Protein AF-A0A958GKW9-F1 (afdb_monomer_lite)

Radius of gyration: 22.38 Å; chains: 1; bounding box: 64×44×45 Å

Foldseek 3Di:
DDDDDPPPVVVVVVVVVVPPQPPDPVSVVVVVVVVVVVVVVVCVPDPDHVVLVVLLPDKDKDKDKDFPPDDPVVVVVVVVVCVVVQWDFDDWDWDDADPVRNGIIIITITMHRDPCNVVSPPPVVVDD

Secondary structure (DSSP, 8-state):
-------THHHHHHHHHTSS-TT-HHHHHHHHHHHHHHHHHHHHH-SS-HHHHHHTT-EEEEEEEEETT--HHHHHHHHHHHHHTT-EEEEEEEEPP-SS--S-EEEEEEEEE-TTGGGG--HHHH--

Sequence (128 aa):
MTRNTISLAAGLLLFCAACDATNNPAQRQDLEQQVNQWVNQLVQQSDVPLEELKKLHQLEYQVFRLPLDSAPERIEGALDELGKNRWDCFHVQAARPTKEEPQPSLTFFCKRPSETMLRYVPRSLVGG

pLDDT: mean 73.7, std 16.77, range [36.66, 94.38]

Structure (mmCIF, N/CA/C/O backbone):
data_AF-A0A958GKW9-F1
#
_entry.id   AF-A0A958GKW9-F1
#
loop_
_atom_site.group_PDB
_atom_site.id
_atom_site.type_symbol
_atom_site.label_atom_id
_atom_site.label_alt_id
_atom_site.label_comp_id
_atom_site.label_asym_id
_atom_site.label_entity_id
_atom_site.label_seq_id
_atom_site.pdbx_PDB_ins_code
_atom_site.Cartn_x
_atom_site.Cartn_y
_atom_site.Cartn_z
_atom_site.occupancy
_atom_site.B_iso_or_equiv
_atom_site.auth_seq_id
_atom_site.auth_comp_id
_atom_site.auth_asym_id
_atom_site.auth_atom_id
_atom_site.pdbx_PDB_model_num
ATOM 1 N N . MET A 1 1 ? -42.350 -7.024 19.610 1.00 37.44 1 MET A N 1
ATOM 2 C CA . MET A 1 1 ? -40.904 -7.058 19.302 1.00 37.44 1 MET A CA 1
ATOM 3 C C . MET A 1 1 ? -40.704 -6.523 17.893 1.00 37.44 1 MET A C 1
ATOM 5 O O . MET A 1 1 ? -40.854 -7.261 16.931 1.00 37.44 1 MET A O 1
ATOM 9 N N . THR A 1 2 ? -40.469 -5.222 17.764 1.00 36.66 2 THR A N 1
ATOM 10 C CA . THR A 1 2 ? -40.255 -4.532 16.486 1.00 36.66 2 THR A CA 1
ATOM 11 C C . THR A 1 2 ? -38.754 -4.335 16.281 1.00 36.66 2 THR A C 1
ATOM 13 O O . THR A 1 2 ? -38.086 -3.685 17.080 1.00 36.66 2 THR A O 1
ATOM 16 N N . ARG A 1 3 ? -38.208 -4.970 15.239 1.00 41.44 3 ARG A N 1
ATOM 17 C CA . ARG A 1 3 ? -36.815 -4.823 14.802 1.00 41.44 3 ARG A CA 1
ATOM 18 C C . ARG A 1 3 ? -36.661 -3.470 14.107 1.00 41.44 3 ARG A C 1
ATOM 20 O O . ARG A 1 3 ? -37.236 -3.275 13.042 1.00 41.44 3 ARG A O 1
ATOM 27 N N . ASN A 1 4 ? -35.874 -2.566 14.687 1.00 41.47 4 ASN A N 1
ATOM 28 C CA . ASN A 1 4 ? -35.439 -1.351 14.003 1.00 41.47 4 ASN A CA 1
ATOM 29 C C . ASN A 1 4 ? -34.329 -1.707 13.010 1.00 41.47 4 ASN A C 1
ATOM 31 O O . ASN A 1 4 ? -33.184 -1.947 13.384 1.00 41.47 4 ASN A O 1
ATOM 35 N N . THR A 1 5 ? -34.685 -1.752 11.732 1.00 47.31 5 THR A N 1
ATOM 36 C CA . THR A 1 5 ? -33.747 -1.723 10.612 1.00 47.31 5 THR A CA 1
ATOM 37 C C . THR A 1 5 ? -33.161 -0.318 10.508 1.00 47.31 5 THR A C 1
ATOM 39 O O . THR A 1 5 ? -33.817 0.597 10.011 1.00 47.31 5 THR A O 1
ATOM 42 N N . ILE A 1 6 ? -31.936 -0.128 10.997 1.00 48.38 6 ILE A N 1
ATOM 43 C CA . ILE A 1 6 ? -31.164 1.087 10.728 1.00 48.38 6 ILE A CA 1
ATOM 44 C C . ILE A 1 6 ? -30.688 0.996 9.275 1.00 48.38 6 ILE A C 1
ATOM 46 O O . ILE A 1 6 ? -29.819 0.196 8.931 1.00 48.38 6 ILE A O 1
ATOM 50 N N . SER A 1 7 ? -31.326 1.781 8.409 1.00 39.16 7 SER A N 1
ATOM 51 C CA . SER A 1 7 ? -30.963 1.950 7.003 1.00 39.16 7 SER A CA 1
ATOM 52 C C . SER A 1 7 ? -29.517 2.438 6.865 1.00 39.16 7 SER A C 1
ATOM 54 O O . SER A 1 7 ? -29.226 3.615 7.068 1.00 39.16 7 SER A O 1
ATOM 56 N N . LEU A 1 8 ? -28.631 1.546 6.413 1.00 44.41 8 LEU A N 1
ATOM 57 C CA . LEU A 1 8 ? -27.259 1.823 5.949 1.00 44.41 8 LEU A CA 1
ATOM 58 C C . LEU A 1 8 ? -27.173 2.932 4.876 1.00 44.41 8 LEU A C 1
ATOM 60 O O . LEU A 1 8 ? -26.103 3.485 4.640 1.00 44.41 8 LEU A O 1
ATOM 64 N N . ALA A 1 9 ? -28.298 3.306 4.260 1.00 41.84 9 ALA A N 1
ATOM 65 C CA . ALA A 1 9 ? -28.388 4.388 3.281 1.00 41.84 9 ALA A CA 1
ATOM 66 C C . ALA A 1 9 ? -28.116 5.792 3.863 1.00 41.84 9 ALA A C 1
ATOM 68 O O . ALA A 1 9 ? -27.700 6.683 3.125 1.00 41.84 9 ALA A O 1
ATOM 69 N N . ALA A 1 10 ? -28.304 6.005 5.172 1.00 44.97 10 ALA A N 1
ATOM 70 C CA . ALA A 1 10 ? -28.089 7.319 5.786 1.00 44.97 10 ALA A CA 1
ATOM 71 C C . ALA A 1 10 ? -26.598 7.692 5.924 1.00 44.97 10 ALA A C 1
ATOM 73 O O . ALA A 1 10 ? -26.261 8.873 5.926 1.00 44.97 10 ALA A O 1
ATOM 74 N N . GLY A 1 11 ? -25.697 6.703 5.986 1.00 42.69 11 GLY A N 1
ATOM 75 C CA . GLY A 1 11 ? -24.257 6.944 6.137 1.00 42.69 11 GLY A CA 1
ATOM 76 C C . GLY A 1 11 ? -23.571 7.454 4.866 1.00 42.69 11 GLY A C 1
ATOM 77 O O . GLY A 1 11 ? -22.592 8.189 4.955 1.00 42.69 11 GLY A O 1
ATOM 78 N N . LEU A 1 12 ? -24.093 7.115 3.680 1.00 43.50 12 LEU A N 1
ATOM 79 C CA . LEU A 1 12 ? -23.470 7.499 2.407 1.00 43.50 12 LEU A CA 1
ATOM 80 C C . LEU A 1 12 ? -23.847 8.914 1.941 1.00 43.50 12 LEU A C 1
ATOM 82 O O . LEU A 1 12 ? -23.051 9.565 1.272 1.00 43.50 12 LEU A O 1
ATOM 86 N N . LEU A 1 13 ? -25.031 9.416 2.308 1.00 42.94 13 LEU A N 1
ATOM 87 C CA . LEU A 1 13 ? -25.495 10.744 1.878 1.00 42.94 13 LEU A CA 1
ATOM 88 C C . LEU A 1 13 ? -24.817 11.904 2.632 1.00 42.94 13 LEU A C 1
ATOM 90 O O . LEU A 1 13 ? -24.806 13.027 2.135 1.00 42.94 13 LEU A O 1
ATOM 94 N N . LEU A 1 14 ? -24.200 11.643 3.790 1.00 49.47 14 LEU A N 1
ATOM 95 C CA . LEU A 1 14 ? -23.479 12.653 4.578 1.00 49.47 14 LEU A CA 1
ATOM 96 C C . LEU A 1 14 ? -22.046 12.917 4.086 1.00 49.47 14 LEU A C 1
ATOM 98 O O . LEU A 1 14 ? -21.497 13.979 4.367 1.00 49.47 14 LEU A O 1
ATOM 102 N N . PHE A 1 15 ? -21.451 12.006 3.309 1.00 46.44 15 PHE A N 1
ATOM 103 C CA . PHE A 1 15 ? -20.095 12.195 2.779 1.00 46.44 15 PHE A CA 1
ATOM 104 C C . PHE A 1 15 ? -20.026 13.205 1.622 1.00 46.44 15 PHE A C 1
ATOM 106 O O . PHE A 1 15 ? -18.992 13.840 1.439 1.00 46.44 15 PHE A O 1
ATOM 113 N N . CYS A 1 16 ? -21.114 13.418 0.871 1.00 43.59 16 CYS A N 1
ATOM 114 C CA . CYS A 1 16 ? -21.120 14.369 -0.249 1.00 43.59 16 CYS A CA 1
ATOM 115 C C . CYS A 1 16 ? -21.319 15.835 0.174 1.00 43.59 16 CYS A C 1
ATOM 117 O O . CYS A 1 16 ? -20.850 16.727 -0.524 1.00 43.59 16 CYS A O 1
ATOM 119 N N . ALA A 1 17 ? -21.970 16.109 1.309 1.00 46.16 17 ALA A N 1
ATOM 120 C CA . ALA A 1 17 ? -22.237 17.484 1.754 1.00 46.16 17 ALA A CA 1
ATOM 121 C C . ALA A 1 17 ? -21.046 18.145 2.480 1.00 46.16 17 ALA A C 1
ATOM 123 O O . ALA A 1 17 ? -21.015 19.364 2.637 1.00 46.16 17 ALA A O 1
ATOM 124 N N . ALA A 1 18 ? -20.054 17.359 2.912 1.00 52.03 18 ALA A N 1
ATOM 125 C CA . ALA A 1 18 ? -18.899 17.853 3.661 1.00 52.03 18 ALA A CA 1
ATOM 126 C C . ALA A 1 18 ? -17.776 18.429 2.776 1.00 52.03 18 ALA A C 1
ATOM 128 O O . ALA A 1 18 ? -16.875 19.086 3.295 1.00 52.03 18 ALA A O 1
ATOM 129 N N . CYS A 1 19 ? -17.810 18.212 1.456 1.00 52.56 19 CYS A N 1
ATOM 130 C CA . CYS A 1 19 ? -16.741 18.677 0.566 1.00 52.56 19 CYS A CA 1
ATOM 131 C C . CYS A 1 19 ? -16.863 20.159 0.163 1.00 52.56 19 CYS A C 1
ATOM 133 O O . CYS A 1 19 ? -15.835 20.780 -0.090 1.00 52.56 19 CYS A O 1
ATOM 135 N N . ASP A 1 20 ? -18.065 20.748 0.171 1.00 48.28 20 ASP A N 1
ATOM 136 C CA . ASP A 1 20 ? -18.276 22.156 -0.229 1.00 48.28 20 ASP A CA 1
ATOM 137 C C . ASP A 1 20 ? -18.307 23.154 0.950 1.00 48.28 20 ASP A C 1
ATOM 139 O O . ASP A 1 20 ? -18.253 24.369 0.753 1.00 48.28 20 ASP A O 1
ATOM 143 N N . ALA A 1 21 ? -18.358 22.678 2.198 1.00 51.78 21 ALA A N 1
ATOM 144 C CA . ALA A 1 21 ? -18.637 23.515 3.373 1.00 51.78 21 ALA A CA 1
ATOM 145 C C . ALA A 1 21 ? -17.397 24.101 4.088 1.00 51.78 21 ALA A C 1
ATOM 147 O O . ALA A 1 21 ? -17.517 24.684 5.166 1.00 51.78 21 ALA A O 1
ATOM 148 N N . THR A 1 22 ? -16.181 23.981 3.544 1.00 53.12 22 THR A N 1
ATOM 149 C CA . THR A 1 22 ? -14.966 24.277 4.331 1.00 53.12 22 THR A CA 1
ATOM 150 C C . THR A 1 22 ? -14.443 25.715 4.259 1.00 53.12 22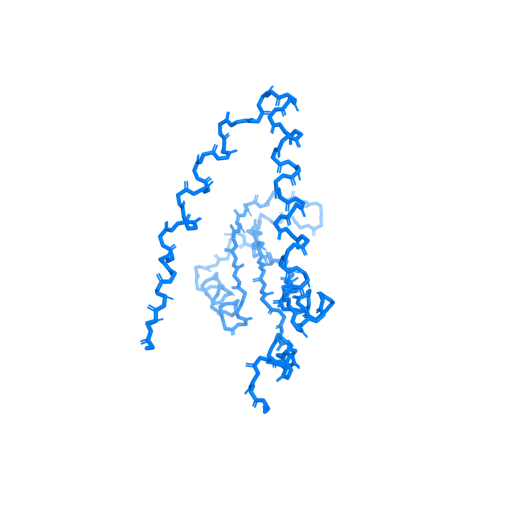 THR A C 1
ATOM 152 O O . THR A 1 22 ? -13.382 25.971 4.825 1.00 53.12 22 THR A O 1
ATOM 155 N N . ASN A 1 23 ? -15.133 26.679 3.641 1.00 59.97 23 ASN A N 1
ATOM 156 C CA . ASN A 1 23 ? -14.623 28.063 3.540 1.00 59.97 23 ASN A CA 1
ATOM 157 C C . ASN A 1 23 ? -15.058 29.010 4.674 1.00 59.97 23 ASN A C 1
ATOM 159 O O . ASN A 1 23 ? -14.486 30.092 4.799 1.00 59.97 23 ASN A O 1
ATOM 163 N N . ASN A 1 24 ? -16.016 28.625 5.525 1.00 70.12 24 ASN A N 1
ATOM 164 C CA . ASN A 1 24 ? -16.516 29.482 6.603 1.00 70.12 24 ASN A CA 1
ATOM 165 C C . ASN A 1 24 ? -16.063 28.972 7.993 1.00 70.12 24 ASN A C 1
ATOM 167 O O . ASN A 1 24 ? -16.396 27.842 8.360 1.00 70.12 24 ASN A O 1
ATOM 171 N N . PRO A 1 25 ? -15.329 29.772 8.795 1.00 70.88 25 PRO A N 1
ATOM 172 C CA . PRO A 1 25 ? -14.822 29.347 10.105 1.00 70.88 25 PRO A CA 1
ATOM 173 C C . PRO A 1 25 ? -15.923 28.983 11.114 1.00 70.88 25 PRO A C 1
ATOM 175 O O . PRO A 1 25 ? -15.703 28.105 11.944 1.00 70.88 25 PRO A O 1
ATOM 178 N N . ALA A 1 26 ? -17.114 29.585 11.021 1.00 73.00 26 ALA A N 1
ATOM 179 C CA . ALA A 1 26 ? -18.234 29.259 11.910 1.00 73.00 26 ALA A CA 1
ATOM 180 C C . ALA A 1 26 ? -18.813 27.859 11.633 1.00 73.00 26 ALA A C 1
ATOM 182 O O . ALA A 1 26 ? -19.155 27.132 12.561 1.00 73.00 26 ALA A O 1
ATOM 183 N N . GLN A 1 27 ? -18.862 27.449 10.360 1.00 75.69 27 GLN A N 1
ATOM 184 C CA . GLN A 1 27 ? -19.310 26.106 9.977 1.00 75.69 27 GLN A CA 1
ATOM 185 C C . GLN A 1 27 ? -18.303 25.033 10.388 1.00 75.69 27 GLN A C 1
ATOM 187 O O . GLN A 1 27 ? -18.712 23.947 10.780 1.00 75.69 27 GLN A O 1
ATOM 192 N N . ARG A 1 28 ? -16.997 25.339 10.367 1.00 69.19 28 ARG A N 1
ATOM 193 C CA . ARG A 1 28 ? -15.965 24.419 10.873 1.00 69.19 28 ARG A CA 1
ATOM 194 C C . ARG A 1 28 ? -16.138 24.136 12.365 1.00 69.19 28 ARG A C 1
ATOM 196 O O . ARG A 1 28 ? -16.088 22.978 12.754 1.00 69.19 28 ARG A O 1
ATOM 203 N N . GLN A 1 29 ? -16.393 25.165 13.174 1.00 80.50 29 GLN A N 1
ATOM 204 C CA . GLN A 1 29 ? -16.591 25.002 14.619 1.00 80.50 29 GLN A CA 1
ATOM 205 C C . GLN A 1 29 ? -17.840 24.180 14.954 1.00 80.50 29 GLN A C 1
ATOM 207 O O . GLN A 1 29 ? -17.795 23.339 15.848 1.00 80.50 29 GLN A O 1
ATOM 212 N N . ASP A 1 30 ? -18.93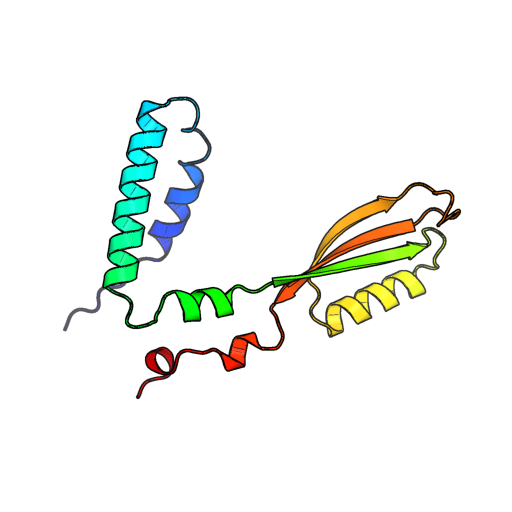9 24.390 14.228 1.00 82.81 30 ASP A N 1
ATOM 213 C CA . ASP A 1 30 ? -20.162 23.599 14.401 1.00 82.81 30 ASP A CA 1
ATOM 214 C C . ASP A 1 30 ? -19.944 22.130 13.995 1.00 82.81 30 ASP A C 1
ATOM 216 O O . ASP A 1 30 ? -20.300 21.212 14.734 1.00 82.81 30 ASP A O 1
ATOM 220 N N . LEU A 1 31 ? -19.247 21.887 12.878 1.00 78.06 31 LEU A N 1
ATOM 221 C CA . LEU A 1 31 ? -18.893 20.531 12.450 1.00 78.06 31 LEU A CA 1
ATOM 222 C C . LEU A 1 31 ? -17.974 19.831 13.459 1.00 78.06 31 LEU A C 1
ATOM 224 O O . LEU A 1 31 ? -18.187 18.666 13.782 1.00 78.06 31 LEU A O 1
ATOM 228 N N . GLU A 1 32 ? -16.975 20.538 13.990 1.00 79.12 32 GLU A N 1
ATOM 229 C CA . GLU A 1 32 ? -16.094 20.023 15.041 1.00 79.12 32 GLU A CA 1
ATOM 230 C C . GLU A 1 32 ? -16.889 19.646 16.295 1.00 79.12 32 GLU A C 1
ATOM 232 O O . GLU A 1 32 ? -16.668 18.580 16.871 1.00 79.12 32 GLU A O 1
ATOM 237 N N . GLN A 1 33 ? -17.848 20.479 16.709 1.00 83.75 33 GLN A N 1
ATOM 238 C CA . GLN A 1 33 ? -18.712 20.177 17.850 1.00 83.75 33 GLN A CA 1
ATOM 239 C C . GLN A 1 33 ? -19.585 18.946 17.595 1.00 83.75 33 GLN A C 1
ATOM 241 O O . GLN A 1 33 ? -19.653 18.068 18.457 1.00 83.75 33 GLN A O 1
ATOM 246 N N . GLN A 1 34 ? -20.198 18.841 16.416 1.00 81.25 34 GLN A N 1
ATOM 247 C CA . GLN A 1 34 ? -21.034 17.697 16.049 1.00 81.25 34 GLN A CA 1
ATOM 248 C C . GLN A 1 34 ? -20.227 16.396 15.982 1.00 81.25 34 GLN A C 1
ATOM 250 O O . GLN A 1 34 ? -20.646 15.383 16.547 1.00 81.25 34 GLN A O 1
ATOM 255 N N . VAL A 1 35 ? -19.039 16.427 15.370 1.00 81.00 35 VAL A N 1
ATOM 256 C CA . VAL A 1 35 ? -18.131 15.273 15.310 1.00 81.00 35 VAL A CA 1
ATOM 257 C C . VAL A 1 35 ? -17.691 14.864 16.714 1.00 81.00 35 VAL A C 1
ATOM 259 O O . VAL A 1 35 ? -17.766 13.686 17.055 1.00 81.00 35 VAL A O 1
ATOM 262 N N . ASN A 1 36 ? -17.304 15.817 17.565 1.00 80.38 36 ASN A N 1
ATOM 263 C CA . ASN A 1 36 ? -16.886 15.519 18.935 1.00 80.38 36 ASN A CA 1
ATOM 264 C C . ASN A 1 36 ? -18.024 14.917 19.772 1.00 80.38 36 ASN A C 1
ATOM 266 O O . ASN A 1 36 ? -17.795 13.982 20.539 1.00 80.38 36 ASN A O 1
ATOM 270 N N . GLN A 1 37 ? -19.257 15.407 19.617 1.00 83.62 37 GLN A N 1
ATOM 271 C CA . GLN A 1 37 ? -20.426 14.829 20.285 1.00 83.62 37 GLN A CA 1
ATOM 272 C C . GLN A 1 37 ? -20.680 13.387 19.837 1.00 83.62 37 GLN A C 1
ATOM 274 O O . GLN A 1 37 ? -20.872 12.514 20.684 1.00 83.62 37 GLN A O 1
ATOM 279 N N . TRP A 1 38 ? -20.618 13.120 18.531 1.00 77.50 38 TRP A N 1
ATOM 280 C CA . TRP A 1 38 ? -20.784 11.776 17.977 1.00 77.50 38 TRP A CA 1
ATOM 281 C C . TRP A 1 38 ? -19.695 10.811 18.435 1.00 77.50 38 TRP A C 1
ATOM 283 O O . TRP A 1 38 ? -19.999 9.698 18.860 1.00 77.50 38 TRP A O 1
ATOM 293 N N . VAL A 1 39 ? -18.431 11.239 18.400 1.00 77.69 39 VAL A N 1
ATOM 294 C CA . VAL A 1 39 ? -17.299 10.429 18.865 1.00 77.69 39 VAL A CA 1
ATOM 295 C C . VAL A 1 39 ? -17.464 10.088 20.345 1.00 77.69 39 VAL A C 1
ATOM 297 O O . VAL A 1 39 ? -17.318 8.928 20.719 1.00 77.69 39 VAL A O 1
ATOM 300 N N . ASN A 1 40 ? -17.839 11.059 21.181 1.00 76.94 40 ASN A N 1
ATOM 301 C CA . ASN A 1 40 ? -18.050 10.825 22.610 1.00 76.94 40 ASN A CA 1
ATOM 302 C C . ASN A 1 40 ? -19.213 9.862 22.884 1.00 76.94 40 ASN A C 1
ATOM 304 O O . ASN A 1 40 ? -19.098 9.007 23.761 1.00 76.94 40 ASN A O 1
ATOM 308 N N . GLN A 1 41 ? -20.305 9.954 22.123 1.00 78.75 41 GLN A N 1
ATOM 309 C CA . GLN A 1 41 ? -21.415 9.002 22.222 1.00 78.75 41 GLN A CA 1
ATOM 310 C C . GLN A 1 41 ? -20.986 7.588 21.816 1.00 78.75 41 GLN A C 1
ATOM 312 O O . GLN A 1 41 ? -21.292 6.635 22.529 1.00 78.75 41 GLN A O 1
ATOM 317 N N . LEU A 1 42 ? -20.221 7.449 20.729 1.00 68.88 42 LEU A N 1
ATOM 318 C CA . LEU A 1 42 ? -19.711 6.153 20.276 1.00 68.88 42 LEU A CA 1
ATOM 319 C C . LEU A 1 42 ? -18.756 5.518 21.294 1.00 68.88 42 LEU A C 1
ATOM 321 O O . LEU A 1 42 ? -18.831 4.319 21.547 1.00 68.88 42 LEU A O 1
ATOM 325 N N . VAL A 1 43 ? -17.869 6.320 21.890 1.00 71.62 43 VAL A N 1
ATOM 326 C CA . VAL A 1 43 ? -16.916 5.854 22.907 1.00 71.62 43 VAL A CA 1
ATOM 327 C C . VAL A 1 43 ? -17.644 5.399 24.172 1.00 71.62 43 VAL A C 1
ATOM 329 O O . VAL A 1 43 ? -17.263 4.386 24.746 1.00 71.62 43 VAL A O 1
ATOM 332 N N . GLN A 1 44 ? -18.703 6.098 24.594 1.00 72.94 44 GLN A N 1
ATOM 333 C CA . GLN A 1 44 ? -19.477 5.713 25.781 1.00 72.94 44 GLN A CA 1
ATOM 334 C C . GLN A 1 44 ? -20.363 4.478 25.571 1.00 72.94 44 GLN A C 1
ATOM 336 O O . GLN A 1 44 ? -20.687 3.799 26.540 1.00 72.94 44 GLN A O 1
ATOM 341 N N . GLN A 1 45 ? -20.768 4.190 24.333 1.00 69.69 45 GLN A N 1
ATOM 342 C CA . GLN A 1 45 ? -21.623 3.044 24.000 1.00 69.69 45 GLN A CA 1
ATOM 343 C C . GLN A 1 45 ? -20.839 1.778 23.623 1.00 69.69 45 GLN A C 1
ATOM 345 O O . GLN A 1 45 ? -21.438 0.718 23.453 1.00 69.69 45 GLN A O 1
ATOM 350 N N . SER A 1 46 ? -19.519 1.876 23.457 1.00 63.59 46 SER A N 1
ATOM 351 C CA . SER A 1 46 ? -18.672 0.756 23.053 1.00 63.59 46 SER A CA 1
ATOM 352 C C . SER A 1 46 ? -18.094 0.036 24.271 1.00 63.59 46 SER A C 1
ATOM 354 O O . SER A 1 46 ? -17.258 0.587 24.981 1.00 63.59 46 SER A O 1
ATOM 356 N N . ASP A 1 47 ? -18.439 -1.243 24.437 1.00 68.31 47 ASP A N 1
ATOM 357 C CA . ASP A 1 47 ? -17.782 -2.154 25.393 1.00 68.31 47 ASP A CA 1
ATOM 358 C C . ASP A 1 47 ? -16.343 -2.522 24.978 1.00 68.31 47 ASP A C 1
ATOM 360 O O . ASP A 1 47 ? -15.622 -3.218 25.697 1.00 68.31 47 ASP A O 1
ATOM 364 N N . VAL A 1 48 ? -15.907 -2.086 23.791 1.00 63.84 48 VAL A N 1
ATOM 365 C CA . VAL A 1 48 ? -14.551 -2.304 23.284 1.00 63.84 48 VAL A CA 1
ATOM 366 C C . VAL A 1 48 ? -13.683 -1.084 23.609 1.00 63.84 48 VAL A C 1
ATOM 368 O O . VAL A 1 48 ? -13.996 0.016 23.137 1.00 63.84 48 VAL A O 1
ATOM 371 N N . PRO A 1 49 ? -12.568 -1.246 24.346 1.00 68.88 49 PRO A N 1
ATOM 372 C CA . PRO A 1 49 ? -11.647 -0.150 24.609 1.00 68.88 49 PRO A CA 1
ATOM 373 C C . PRO A 1 49 ? -11.031 0.375 23.305 1.00 68.88 49 PRO A C 1
ATOM 375 O O . PRO A 1 49 ? -10.595 -0.391 22.444 1.00 68.88 49 PRO A O 1
ATOM 378 N N . LEU A 1 50 ? -10.946 1.702 23.175 1.00 70.25 50 LEU A N 1
ATOM 379 C CA . LEU A 1 50 ? -10.461 2.387 21.968 1.00 70.25 50 LEU A CA 1
ATOM 380 C C . LEU A 1 50 ? -9.067 1.907 21.519 1.00 70.25 50 LEU A C 1
ATOM 382 O O . LEU A 1 50 ? -8.787 1.827 20.325 1.00 70.25 50 LEU A O 1
ATOM 386 N N . GLU A 1 51 ? -8.203 1.542 22.466 1.00 69.38 51 GLU A N 1
ATOM 387 C CA . GLU A 1 51 ? -6.866 1.007 22.182 1.00 69.38 51 GLU A CA 1
ATOM 388 C C . GLU A 1 51 ? -6.889 -0.365 21.491 1.00 69.38 51 GLU A C 1
ATOM 390 O O . GLU A 1 51 ? -5.956 -0.697 20.763 1.00 69.38 51 GLU A O 1
ATOM 395 N N . GLU A 1 52 ? -7.943 -1.166 21.665 1.00 64.81 52 GLU A N 1
ATOM 396 C CA . GLU A 1 52 ? -8.125 -2.408 20.904 1.00 64.81 52 GLU A CA 1
ATOM 397 C C . GLU A 1 52 ? -8.648 -2.132 19.493 1.00 64.81 52 GLU A C 1
ATOM 399 O O . GLU A 1 52 ? -8.157 -2.727 18.535 1.00 64.81 52 GLU A O 1
ATOM 404 N N . LEU A 1 53 ? -9.541 -1.151 19.331 1.00 65.94 53 LEU A N 1
ATOM 405 C CA . LEU A 1 53 ? -10.007 -0.713 18.009 1.00 65.94 53 LEU A CA 1
ATOM 406 C C . LEU A 1 53 ? -8.874 -0.127 17.155 1.00 65.94 53 LEU A C 1
ATOM 408 O O . LEU A 1 53 ? -8.826 -0.361 15.946 1.00 65.94 53 LEU A O 1
ATOM 412 N N . LYS A 1 54 ? -7.916 0.578 17.771 1.00 65.62 54 LYS A N 1
ATOM 413 C CA . LYS A 1 54 ? -6.720 1.091 17.078 1.00 65.62 54 LYS A CA 1
ATOM 414 C C . LYS A 1 54 ? -5.853 -0.021 16.482 1.00 65.62 54 LYS A C 1
ATOM 416 O O . LYS A 1 54 ? -5.202 0.205 15.464 1.00 65.62 54 LYS A O 1
ATOM 421 N N . LYS A 1 55 ? -5.852 -1.223 17.069 1.00 64.69 55 LYS A N 1
ATOM 422 C CA . LYS A 1 55 ? -5.080 -2.369 16.553 1.00 64.69 55 LYS A CA 1
ATOM 423 C C . LYS A 1 55 ? -5.686 -2.946 15.273 1.00 64.69 55 LYS A C 1
ATOM 425 O O . LYS A 1 55 ? -4.948 -3.462 14.442 1.00 64.69 55 LYS A O 1
ATOM 430 N N . LEU A 1 56 ? -6.999 -2.804 15.075 1.00 64.31 56 LEU A N 1
ATOM 431 C CA . LEU A 1 56 ? -7.693 -3.275 13.869 1.00 64.31 56 LEU A CA 1
ATOM 432 C C . LEU A 1 56 ? -7.366 -2.447 12.614 1.00 64.31 56 LEU A C 1
ATOM 434 O O . LEU A 1 56 ? -7.600 -2.918 11.508 1.00 64.31 56 LEU A O 1
ATOM 438 N N . HIS A 1 57 ? -6.807 -1.241 12.770 1.00 66.44 57 HIS A N 1
ATOM 439 C CA . HIS A 1 57 ? -6.506 -0.316 11.668 1.00 66.44 57 HIS A CA 1
ATOM 440 C C . HIS A 1 57 ? -5.002 -0.089 11.435 1.00 66.44 57 HIS A C 1
ATOM 442 O O . HIS A 1 57 ? -4.606 0.913 10.838 1.00 66.44 57 HIS A O 1
ATOM 448 N N . GLN A 1 58 ? -4.141 -1.006 11.884 1.00 74.69 58 GLN A N 1
ATOM 449 C CA . GLN A 1 58 ? -2.708 -0.914 11.602 1.00 74.69 58 GLN A CA 1
ATOM 450 C C . GLN A 1 58 ? -2.407 -1.379 10.172 1.00 74.69 58 GLN A C 1
ATOM 452 O O . GLN A 1 58 ? -2.525 -2.561 9.841 1.00 74.69 58 GLN A O 1
ATOM 457 N N . LEU A 1 59 ? -2.019 -0.419 9.330 1.00 84.25 59 LEU A N 1
ATOM 458 C CA . LEU A 1 59 ? -1.556 -0.652 7.967 1.00 84.25 59 LEU A CA 1
ATOM 459 C C . LEU A 1 59 ? -0.028 -0.654 7.926 1.00 84.25 59 LEU A C 1
ATOM 461 O O . LEU A 1 59 ? 0.622 0.251 8.449 1.00 84.25 59 LEU A O 1
ATOM 465 N N . GLU A 1 60 ? 0.528 -1.659 7.265 1.00 88.00 60 GLU A N 1
ATOM 466 C CA . GLU A 1 60 ? 1.936 -1.715 6.889 1.00 88.00 60 GLU A CA 1
ATOM 467 C C . GLU A 1 60 ? 2.103 -1.045 5.526 1.00 88.00 60 GLU A C 1
ATOM 469 O O . GLU A 1 60 ? 1.248 -1.202 4.654 1.00 88.00 60 GLU A O 1
ATOM 474 N N . TYR A 1 61 ? 3.197 -0.308 5.337 1.00 90.88 61 TYR A N 1
ATOM 475 C CA . TYR A 1 61 ? 3.518 0.374 4.084 1.00 90.88 61 TYR A CA 1
ATOM 476 C C . TYR A 1 61 ? 4.874 -0.095 3.579 1.00 90.88 61 TYR A C 1
ATOM 478 O O . TYR A 1 61 ? 5.831 -0.173 4.350 1.00 90.88 61 TYR A O 1
ATOM 486 N N . GLN A 1 62 ? 4.966 -0.362 2.281 1.00 93.06 62 GLN A N 1
ATOM 487 C CA . GLN A 1 62 ? 6.217 -0.741 1.641 1.00 93.06 62 GLN A CA 1
ATOM 488 C C . GLN A 1 62 ? 6.330 -0.102 0.260 1.00 93.06 62 GLN A C 1
ATOM 490 O O . GLN A 1 62 ? 5.344 0.077 -0.459 1.00 93.06 62 GLN A O 1
ATOM 495 N N . VAL A 1 63 ? 7.562 0.266 -0.087 1.00 92.69 63 VAL A N 1
ATOM 496 C CA . VAL A 1 63 ? 7.917 0.820 -1.390 1.00 92.69 63 VAL A CA 1
ATOM 497 C C . VAL A 1 63 ? 8.670 -0.250 -2.166 1.00 92.69 63 VAL A C 1
ATOM 499 O O . VAL A 1 63 ? 9.699 -0.740 -1.700 1.00 92.69 63 VAL A O 1
ATOM 502 N N . PHE A 1 64 ? 8.170 -0.592 -3.348 1.00 91.06 64 PHE A N 1
ATOM 503 C CA . PHE A 1 64 ? 8.809 -1.543 -4.254 1.00 91.06 64 PHE A CA 1
ATOM 504 C C . PHE A 1 64 ? 9.335 -0.808 -5.477 1.00 91.06 64 PHE A C 1
ATOM 506 O O . PHE A 1 64 ? 8.685 0.107 -5.979 1.00 91.06 64 PHE A O 1
ATOM 513 N N . ARG A 1 65 ? 10.515 -1.199 -5.960 1.00 90.56 65 ARG A N 1
ATOM 514 C CA . ARG A 1 65 ? 11.135 -0.615 -7.152 1.00 90.56 65 ARG A CA 1
ATOM 515 C C . ARG A 1 65 ? 11.441 -1.706 -8.163 1.00 90.56 65 ARG A C 1
ATOM 517 O O . ARG A 1 65 ? 12.023 -2.724 -7.800 1.00 90.56 65 ARG A O 1
ATOM 524 N N . LEU A 1 66 ? 11.064 -1.475 -9.415 1.00 90.12 66 LEU A N 1
ATOM 525 C CA . LEU A 1 66 ? 11.379 -2.349 -10.544 1.00 90.12 66 LEU A CA 1
ATOM 526 C C . LEU A 1 66 ? 12.049 -1.534 -11.650 1.00 90.12 66 LEU A C 1
ATOM 528 O O . LEU A 1 66 ? 11.554 -0.455 -11.959 1.00 90.12 66 LEU A O 1
ATOM 532 N N . PRO A 1 67 ? 13.133 -2.010 -12.277 1.00 88.69 67 PRO A N 1
ATOM 533 C CA . PRO A 1 67 ? 13.709 -1.346 -13.445 1.00 88.69 67 PRO A CA 1
ATOM 534 C C . PRO A 1 67 ? 12.672 -1.191 -14.566 1.00 88.69 67 PRO A C 1
ATOM 536 O O . PRO A 1 67 ? 11.909 -2.120 -14.833 1.00 88.69 67 PRO A O 1
ATOM 539 N N . LEU A 1 68 ? 12.624 -0.026 -15.216 1.00 83.06 68 LEU A N 1
ATOM 540 C CA . LEU A 1 68 ? 11.646 0.282 -16.270 1.00 83.06 68 LEU A CA 1
ATOM 541 C C . LEU A 1 68 ? 11.883 -0.543 -17.546 1.00 83.06 68 LEU A C 1
ATOM 543 O O . LEU A 1 68 ? 10.959 -0.767 -18.319 1.00 83.06 68 LEU A O 1
ATOM 547 N N . ASP A 1 69 ? 13.116 -0.999 -17.754 1.00 82.12 69 ASP A N 1
ATOM 548 C CA . ASP A 1 69 ? 13.526 -1.899 -18.834 1.00 82.12 69 ASP A CA 1
ATOM 549 C C . ASP A 1 69 ? 13.242 -3.381 -18.527 1.00 82.12 69 ASP A C 1
ATOM 551 O O . ASP A 1 69 ? 13.608 -4.262 -19.307 1.00 82.12 69 ASP A O 1
ATOM 555 N N . SER A 1 70 ? 12.578 -3.678 -17.404 1.00 80.50 70 SER A N 1
ATOM 556 C CA . SER A 1 70 ? 12.158 -5.038 -17.081 1.00 80.50 70 SER A CA 1
ATOM 557 C C . SER A 1 70 ? 11.210 -5.576 -18.149 1.00 80.50 70 SER A C 1
ATOM 559 O O . SER A 1 70 ? 10.244 -4.919 -18.535 1.00 80.50 70 SER A O 1
ATOM 561 N N . ALA A 1 71 ? 11.463 -6.811 -18.587 1.00 86.75 71 ALA A N 1
ATOM 562 C CA . ALA A 1 71 ? 10.556 -7.527 -19.474 1.00 86.75 71 ALA A CA 1
ATOM 563 C C . ALA A 1 71 ? 9.146 -7.621 -18.845 1.00 86.75 71 ALA A C 1
ATOM 565 O O . ALA A 1 71 ? 9.054 -7.738 -17.614 1.00 86.75 71 ALA A O 1
ATOM 566 N N . PRO A 1 72 ? 8.061 -7.587 -19.643 1.00 87.56 72 PRO A N 1
ATOM 567 C CA . PRO A 1 72 ? 6.691 -7.647 -19.131 1.00 87.56 72 PRO A CA 1
ATOM 568 C C . PRO A 1 72 ? 6.463 -8.788 -18.133 1.00 87.56 72 PRO A C 1
ATOM 570 O O . PRO A 1 72 ? 5.881 -8.571 -17.075 1.00 87.56 72 PRO A O 1
ATOM 573 N N . GLU A 1 73 ? 7.041 -9.962 -18.388 1.00 89.25 73 GLU A N 1
ATOM 574 C CA . GLU A 1 73 ? 6.916 -11.149 -17.538 1.00 89.25 73 GLU A CA 1
ATOM 575 C C . GLU A 1 73 ? 7.526 -10.937 -16.144 1.00 89.25 73 GLU A C 1
ATOM 577 O O . GLU A 1 73 ? 7.046 -11.479 -15.149 1.00 89.25 73 GLU A O 1
ATOM 582 N N . ARG A 1 74 ? 8.588 -10.126 -16.044 1.00 86.62 74 ARG A N 1
ATOM 583 C CA . ARG A 1 74 ? 9.193 -9.767 -14.752 1.00 86.62 74 ARG A CA 1
ATOM 584 C C . ARG A 1 74 ? 8.324 -8.798 -13.968 1.00 86.62 74 ARG A C 1
ATOM 586 O O . ARG A 1 74 ? 8.259 -8.911 -12.746 1.00 86.62 74 ARG A O 1
ATOM 593 N N . ILE A 1 75 ? 7.685 -7.852 -14.651 1.00 86.06 75 ILE A N 1
ATOM 594 C CA . ILE A 1 75 ? 6.770 -6.903 -14.013 1.00 86.06 75 ILE A CA 1
ATOM 595 C C . ILE A 1 75 ? 5.540 -7.657 -13.509 1.00 86.06 75 ILE A C 1
ATOM 597 O O . ILE A 1 75 ? 5.187 -7.527 -12.341 1.00 86.06 75 ILE A O 1
ATOM 601 N N . GLU A 1 76 ? 4.943 -8.499 -14.353 1.00 89.31 76 GLU A N 1
ATOM 602 C CA . GLU A 1 76 ? 3.808 -9.346 -13.985 1.00 89.31 76 GLU A CA 1
ATOM 603 C C . GLU A 1 76 ? 4.146 -10.270 -12.814 1.00 89.31 76 GLU A C 1
ATOM 605 O O . GLU A 1 76 ? 3.404 -10.304 -11.837 1.00 89.31 76 GLU A O 1
ATOM 610 N N . GLY A 1 77 ? 5.299 -10.948 -12.852 1.00 91.38 77 GLY A N 1
ATOM 611 C CA . GLY A 1 77 ? 5.742 -11.806 -11.752 1.00 91.38 77 GLY A CA 1
ATOM 612 C C . GLY A 1 77 ? 5.929 -11.047 -10.436 1.00 91.38 77 GLY A C 1
ATOM 613 O O . GLY A 1 77 ? 5.523 -11.528 -9.381 1.00 91.38 77 GLY A O 1
ATOM 614 N N . ALA A 1 78 ? 6.491 -9.836 -10.479 1.00 89.38 78 ALA A N 1
ATOM 615 C CA . ALA A 1 78 ? 6.630 -9.005 -9.287 1.00 89.38 78 ALA A CA 1
ATOM 616 C C . ALA A 1 78 ? 5.267 -8.554 -8.734 1.00 89.38 78 ALA A C 1
ATOM 618 O O . ALA A 1 78 ? 5.056 -8.601 -7.524 1.00 89.38 78 ALA A O 1
ATOM 619 N N . LEU A 1 79 ? 4.332 -8.152 -9.599 1.00 88.25 79 LEU A N 1
ATOM 620 C CA . LEU A 1 79 ? 2.978 -7.767 -9.192 1.00 88.25 79 LEU A CA 1
ATOM 621 C C . LEU A 1 79 ? 2.184 -8.954 -8.624 1.00 88.25 79 LEU A C 1
ATOM 623 O O . LEU A 1 79 ? 1.459 -8.785 -7.645 1.00 88.25 79 LEU A O 1
ATOM 627 N N . ASP A 1 80 ? 2.354 -10.152 -9.185 1.00 92.44 80 ASP A N 1
ATOM 628 C CA . ASP A 1 80 ? 1.732 -11.382 -8.684 1.00 92.44 80 ASP A CA 1
ATOM 629 C C . ASP A 1 80 ? 2.234 -11.730 -7.272 1.00 92.44 80 ASP A C 1
ATOM 631 O O . ASP A 1 80 ? 1.439 -12.005 -6.372 1.00 92.44 80 ASP A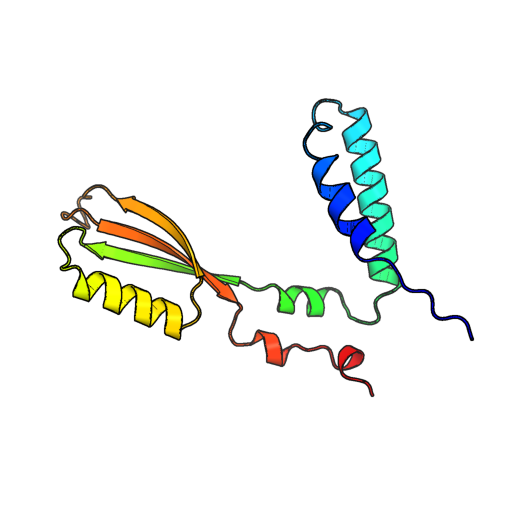 O 1
ATOM 635 N N . GLU A 1 81 ? 3.543 -11.618 -7.021 1.00 92.31 81 GLU A N 1
ATOM 636 C CA . GLU A 1 81 ? 4.110 -11.800 -5.677 1.00 92.31 81 GLU A CA 1
ATOM 637 C C . GLU A 1 81 ? 3.594 -10.762 -4.666 1.00 92.31 81 GLU A C 1
ATOM 639 O O . GLU A 1 81 ? 3.323 -11.098 -3.507 1.00 92.31 81 GLU A O 1
ATOM 644 N N . L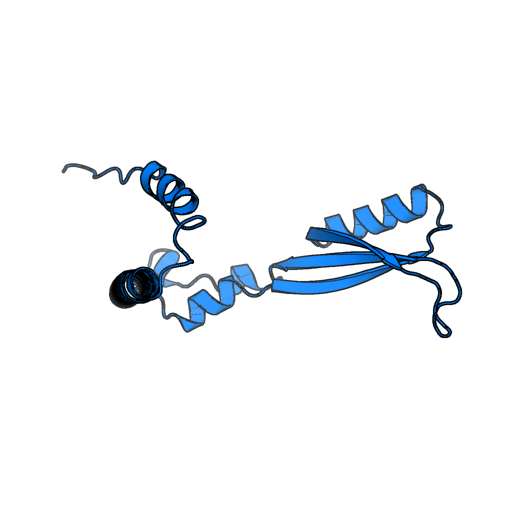EU A 1 82 ? 3.395 -9.509 -5.084 1.00 91.25 82 LEU A N 1
ATOM 645 C CA . LEU A 1 82 ? 2.761 -8.492 -4.237 1.00 91.25 82 LEU A CA 1
ATOM 646 C C . LEU A 1 82 ? 1.317 -8.877 -3.892 1.00 91.25 82 LEU A C 1
ATOM 648 O O . LEU A 1 82 ? 0.934 -8.832 -2.719 1.00 91.25 82 LEU A O 1
ATOM 652 N N . GLY A 1 83 ? 0.553 -9.340 -4.884 1.00 89.56 83 GLY A N 1
ATOM 653 C CA . GLY A 1 83 ? -0.815 -9.823 -4.706 1.00 89.56 83 GLY A CA 1
ATOM 654 C C . GLY A 1 83 ? -0.911 -11.021 -3.757 1.00 89.56 83 GLY A C 1
ATOM 655 O O . GLY A 1 83 ? -1.735 -11.014 -2.838 1.00 89.56 83 GLY A O 1
ATOM 656 N N . LYS A 1 84 ? -0.025 -12.018 -3.895 1.00 91.69 84 LYS A N 1
ATOM 657 C CA . LYS A 1 84 ? 0.050 -13.188 -2.992 1.00 91.69 84 LYS A CA 1
ATOM 658 C C . LYS A 1 84 ? 0.275 -12.786 -1.537 1.00 91.69 84 LYS A C 1
ATOM 660 O O . LYS A 1 84 ? -0.336 -13.353 -0.632 1.00 91.69 84 LYS A O 1
ATOM 665 N N . ASN A 1 85 ? 1.100 -11.766 -1.321 1.00 89.06 85 ASN A N 1
ATOM 666 C CA . ASN A 1 85 ? 1.407 -11.216 -0.001 1.00 89.06 85 ASN A CA 1
ATOM 667 C C . ASN A 1 85 ? 0.391 -10.165 0.482 1.00 89.06 85 ASN A C 1
ATOM 669 O O . ASN A 1 85 ? 0.614 -9.519 1.511 1.00 89.06 85 ASN A O 1
ATOM 673 N N . ARG A 1 86 ? -0.736 -10.027 -0.236 1.00 90.00 86 ARG A N 1
ATOM 674 C CA . ARG A 1 86 ? -1.857 -9.123 0.062 1.00 90.00 86 ARG A CA 1
ATOM 675 C C . ARG A 1 86 ? -1.451 -7.651 0.135 1.00 90.00 86 ARG A C 1
ATOM 677 O O . ARG A 1 86 ? -2.069 -6.878 0.868 1.00 90.00 86 ARG A O 1
ATOM 684 N N . TRP A 1 87 ? -0.418 -7.269 -0.608 1.00 93.44 87 TRP A N 1
ATOM 685 C CA . TRP A 1 87 ? -0.077 -5.869 -0.805 1.00 93.44 87 TRP A CA 1
ATOM 686 C C . TRP A 1 87 ? -1.054 -5.235 -1.792 1.00 93.44 87 TRP A C 1
ATOM 688 O O . TRP A 1 87 ? -1.231 -5.713 -2.908 1.00 93.44 87 TRP A O 1
ATOM 698 N N . ASP A 1 88 ? -1.672 -4.140 -1.367 1.00 92.19 88 ASP A N 1
ATOM 699 C CA . ASP A 1 88 ? -2.527 -3.278 -2.174 1.00 92.19 88 ASP A CA 1
ATOM 700 C C . ASP A 1 88 ? -1.721 -2.052 -2.620 1.00 92.19 88 ASP A C 1
ATOM 702 O O . ASP A 1 88 ? -1.384 -1.178 -1.813 1.00 92.19 88 ASP A O 1
ATOM 706 N N . CYS A 1 89 ? -1.352 -2.014 -3.899 1.00 92.19 89 CYS A N 1
ATOM 707 C CA . CYS A 1 89 ? -0.550 -0.942 -4.479 1.00 92.19 89 CYS A CA 1
ATOM 708 C C . CYS A 1 89 ? -1.452 0.156 -5.044 1.00 92.19 89 CYS A C 1
ATOM 710 O O . CYS A 1 89 ? -2.103 -0.018 -6.070 1.00 92.19 89 CYS A O 1
ATOM 712 N N . PHE A 1 90 ? -1.467 1.309 -4.378 1.00 91.19 90 PHE A N 1
ATOM 713 C CA . PHE A 1 90 ? -2.402 2.402 -4.668 1.00 91.19 90 PHE A CA 1
ATOM 714 C C . PHE A 1 90 ? -1.779 3.532 -5.495 1.00 91.19 90 PHE A C 1
ATOM 716 O O . PHE A 1 90 ? -2.489 4.417 -5.973 1.00 91.19 90 PHE A O 1
ATOM 723 N N . HIS A 1 91 ? -0.453 3.539 -5.644 1.00 91.19 91 HIS A N 1
ATOM 724 C CA . HIS A 1 91 ? 0.240 4.531 -6.452 1.00 91.19 91 HIS A CA 1
ATOM 725 C C . HIS A 1 91 ? 1.452 3.926 -7.152 1.00 91.19 91 HIS A C 1
ATOM 727 O O . HIS A 1 91 ? 2.212 3.161 -6.556 1.00 91.19 91 HIS A O 1
ATOM 733 N N . VAL A 1 92 ? 1.634 4.309 -8.414 1.00 90.94 92 VAL A N 1
ATOM 734 C CA . VAL A 1 92 ? 2.774 3.918 -9.242 1.00 90.94 92 VAL A CA 1
ATOM 735 C C . VAL A 1 92 ? 3.355 5.171 -9.872 1.00 90.94 92 VAL A C 1
ATOM 737 O O . VAL A 1 92 ? 2.627 5.971 -10.460 1.00 90.94 92 VAL A O 1
ATOM 740 N N . GLN A 1 93 ? 4.668 5.335 -9.758 1.00 92.25 93 GLN A N 1
ATOM 741 C CA . GLN A 1 93 ? 5.388 6.470 -10.315 1.00 92.25 93 GLN A CA 1
ATOM 742 C C . GLN A 1 93 ? 6.651 6.005 -11.035 1.00 92.25 93 GLN A C 1
ATOM 744 O O . GLN A 1 93 ? 7.399 5.177 -10.521 1.00 92.25 93 GLN A O 1
ATOM 749 N N . ALA A 1 94 ? 6.931 6.585 -12.201 1.00 89.50 94 ALA A N 1
ATOM 750 C CA . ALA A 1 94 ? 8.241 6.460 -12.826 1.00 89.50 94 ALA A CA 1
ATOM 751 C C . ALA A 1 94 ? 9.256 7.335 -12.071 1.00 89.50 94 ALA A C 1
ATOM 753 O O . ALA A 1 94 ? 9.123 8.561 -12.018 1.00 89.50 94 ALA A O 1
ATOM 754 N N . ALA A 1 95 ? 10.266 6.704 -11.484 1.00 86.31 95 ALA A N 1
ATOM 755 C CA . ALA A 1 95 ? 11.391 7.363 -10.850 1.00 86.31 95 ALA A CA 1
ATOM 756 C C . ALA A 1 95 ? 12.474 7.671 -11.890 1.00 86.31 95 ALA A C 1
ATOM 758 O O . ALA A 1 95 ? 12.813 6.852 -12.751 1.00 86.31 95 ALA A O 1
ATOM 759 N N . ARG A 1 96 ? 13.015 8.890 -11.811 1.00 85.38 96 ARG A N 1
ATOM 760 C CA . ARG A 1 96 ? 14.158 9.295 -12.632 1.00 85.38 96 ARG A CA 1
ATOM 761 C C . ARG A 1 96 ? 15.431 8.639 -12.090 1.00 85.38 96 ARG A C 1
ATOM 763 O O . ARG A 1 96 ? 15.530 8.488 -10.874 1.00 85.38 96 ARG A O 1
ATOM 770 N N . PRO A 1 97 ? 16.409 8.339 -12.959 1.00 86.31 97 PRO A N 1
ATOM 771 C CA . PRO A 1 97 ? 17.728 7.897 -12.532 1.00 86.31 97 PRO A CA 1
ATOM 772 C C . PRO A 1 97 ? 18.332 8.811 -11.462 1.00 86.31 97 PRO A C 1
ATOM 774 O O . PRO A 1 97 ? 18.315 10.039 -11.607 1.00 86.31 97 PRO A O 1
ATOM 777 N N . THR A 1 98 ? 18.889 8.217 -10.415 1.00 85.31 98 THR A N 1
ATOM 778 C CA . THR A 1 98 ? 19.686 8.902 -9.391 1.00 85.31 98 THR A CA 1
ATOM 779 C C . THR A 1 98 ? 21.145 8.448 -9.473 1.00 85.31 98 THR A C 1
ATOM 781 O O . THR A 1 98 ? 21.504 7.608 -10.298 1.00 85.31 98 THR A O 1
ATOM 784 N N . LYS A 1 99 ? 22.031 9.02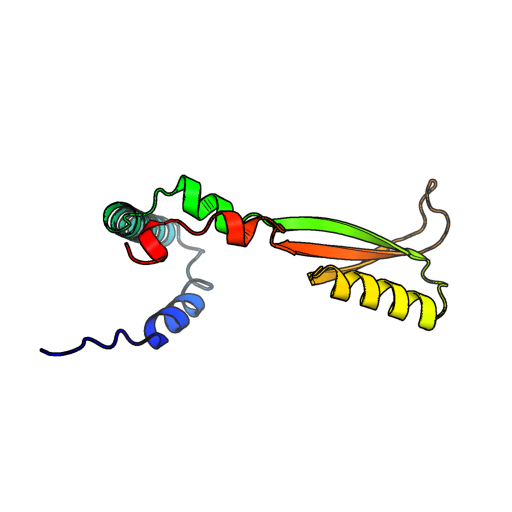3 -8.650 1.00 84.31 99 LYS A N 1
ATOM 785 C CA . LYS A 1 99 ? 23.436 8.578 -8.604 1.00 84.31 99 LYS A CA 1
ATOM 786 C C . LYS A 1 99 ? 23.563 7.167 -8.021 1.00 84.31 99 LYS A C 1
ATOM 788 O O . LYS A 1 99 ? 24.512 6.461 -8.338 1.00 84.31 99 LYS A O 1
ATOM 793 N N . GLU A 1 100 ? 22.608 6.783 -7.183 1.00 83.62 100 GLU A N 1
ATOM 794 C CA . GLU A 1 100 ? 22.531 5.499 -6.495 1.00 83.62 100 GLU A CA 1
ATOM 795 C C . GLU A 1 100 ? 21.790 4.445 -7.336 1.00 83.62 100 GLU A C 1
ATOM 797 O O . GLU A 1 100 ? 22.163 3.275 -7.317 1.00 83.62 100 GLU A O 1
ATOM 802 N N . GLU A 1 101 ? 20.787 4.860 -8.117 1.00 80.31 101 GLU A N 1
ATOM 803 C CA . GLU A 1 101 ? 20.036 4.022 -9.059 1.00 80.31 101 GLU A CA 1
ATOM 804 C C . GLU A 1 101 ? 20.101 4.646 -10.468 1.00 80.31 101 GLU A C 1
ATOM 806 O O . GLU A 1 101 ? 19.240 5.445 -10.841 1.00 80.31 101 GLU A O 1
ATOM 811 N N . PRO A 1 102 ? 21.123 4.315 -11.279 1.00 81.69 102 PRO A N 1
ATOM 812 C CA . PRO A 1 102 ? 21.359 4.971 -12.569 1.00 81.69 102 PRO A CA 1
ATOM 813 C C . PRO A 1 102 ? 20.363 4.566 -13.666 1.00 81.69 102 PRO A C 1
ATOM 815 O O . PRO A 1 102 ? 20.361 5.164 -14.742 1.00 81.69 102 PRO A O 1
ATOM 818 N N . GLN A 1 103 ? 19.529 3.555 -13.425 1.00 85.19 103 GLN A N 1
ATOM 819 C CA . GLN A 1 103 ? 18.499 3.119 -14.362 1.00 85.19 103 GLN A CA 1
ATOM 820 C C . GLN A 1 103 ? 17.129 3.680 -13.962 1.00 85.19 103 GLN A C 1
ATOM 822 O O . GLN A 1 103 ? 16.827 3.762 -12.771 1.00 85.19 103 GLN A O 1
ATOM 827 N N . PRO A 1 104 ? 16.282 4.062 -14.936 1.00 87.88 104 PRO A N 1
ATOM 828 C CA . PRO A 1 104 ? 14.911 4.456 -14.644 1.00 87.88 104 PRO A CA 1
ATOM 829 C C . PRO A 1 104 ? 14.155 3.275 -14.029 1.00 87.88 104 PRO A C 1
ATOM 831 O O . PRO A 1 104 ? 14.314 2.135 -14.466 1.00 87.88 104 PRO A O 1
ATOM 834 N N . SER A 1 105 ? 13.311 3.545 -13.038 1.00 91.69 105 SER A N 1
ATOM 835 C CA . SER A 1 105 ? 12.556 2.510 -12.331 1.00 91.69 105 SER A CA 1
ATOM 836 C C . SER A 1 105 ? 11.091 2.901 -12.148 1.00 91.69 105 SER A C 1
ATOM 838 O O . SER A 1 105 ? 10.725 4.074 -12.146 1.00 91.69 105 SER A O 1
ATOM 840 N N . LEU A 1 106 ? 10.221 1.908 -12.020 1.00 90.56 106 LEU A N 1
ATOM 841 C CA . LEU A 1 106 ? 8.856 2.047 -11.540 1.00 90.56 106 LEU A CA 1
ATOM 842 C C . LEU A 1 106 ? 8.863 1.861 -10.029 1.00 90.56 106 LEU A C 1
ATOM 844 O O . LEU A 1 106 ? 9.326 0.842 -9.521 1.00 90.56 106 LEU A O 1
ATOM 848 N N . THR A 1 107 ? 8.349 2.854 -9.317 1.00 92.06 107 THR A N 1
ATOM 849 C CA . THR A 1 107 ? 8.158 2.818 -7.872 1.00 92.06 107 THR A CA 1
ATOM 850 C C . THR A 1 107 ? 6.688 2.570 -7.569 1.00 92.06 107 THR A C 1
ATOM 852 O O . THR A 1 107 ? 5.826 3.337 -7.995 1.00 92.06 107 THR A O 1
ATOM 855 N N . PHE A 1 108 ? 6.416 1.515 -6.811 1.00 92.12 108 PHE A N 1
ATOM 856 C CA . PHE A 1 108 ? 5.094 1.129 -6.342 1.00 92.12 108 PHE A CA 1
ATOM 857 C C . PHE A 1 108 ? 4.991 1.440 -4.855 1.00 92.12 108 PHE A C 1
ATOM 859 O O . PHE A 1 108 ? 5.846 1.034 -4.064 1.00 92.12 108 PHE A O 1
ATOM 866 N N . PHE A 1 109 ? 3.931 2.142 -4.476 1.00 93.19 109 PHE A N 1
ATOM 867 C CA . PHE A 1 109 ? 3.586 2.393 -3.085 1.00 93.19 109 PHE A CA 1
ATOM 868 C C . PHE A 1 109 ? 2.443 1.470 -2.716 1.00 93.19 109 PHE A C 1
ATOM 870 O O . PHE A 1 109 ? 1.341 1.582 -3.262 1.00 93.19 109 PHE A O 1
ATOM 877 N N . CYS A 1 110 ? 2.723 0.553 -1.799 1.00 94.38 110 CYS A N 1
ATOM 878 C CA . CYS A 1 110 ? 1.775 -0.470 -1.416 1.00 94.38 110 CYS A CA 1
ATOM 879 C C . CYS A 1 110 ? 1.514 -0.423 0.083 1.00 94.38 110 CYS A C 1
ATOM 881 O O . CYS A 1 110 ? 2.376 -0.047 0.883 1.00 94.38 110 CYS A O 1
ATOM 883 N N . LYS A 1 111 ? 0.294 -0.796 0.452 1.00 93.38 111 LYS A N 1
ATOM 884 C CA . LYS A 1 111 ? -0.152 -0.941 1.833 1.00 93.38 111 LYS A CA 1
ATOM 885 C C . LYS A 1 111 ? -0.736 -2.329 2.032 1.00 93.38 111 LYS A C 1
ATOM 887 O O . LYS A 1 111 ? -1.272 -2.908 1.094 1.00 93.38 111 LYS A O 1
ATOM 892 N N . ARG A 1 112 ? -0.692 -2.854 3.247 1.00 90.94 112 ARG A N 1
ATOM 893 C CA . ARG A 1 112 ? -1.467 -4.047 3.599 1.00 90.94 112 ARG A CA 1
ATOM 894 C C . ARG A 1 112 ? -1.954 -3.981 5.039 1.00 90.94 112 ARG A C 1
ATOM 896 O O . ARG A 1 112 ? -1.298 -3.343 5.865 1.00 90.94 112 ARG A O 1
ATOM 903 N N . PRO A 1 113 ? -3.076 -4.634 5.369 1.00 84.56 113 PRO A N 1
ATOM 904 C CA . PRO A 1 113 ? -3.420 -4.894 6.759 1.00 84.56 113 PRO A CA 1
ATOM 905 C C . PRO A 1 113 ? -2.328 -5.739 7.416 1.00 84.56 113 PRO A C 1
ATOM 907 O O . PRO A 1 113 ? -1.814 -6.667 6.788 1.00 84.56 113 PRO A O 1
ATOM 910 N N . SER A 1 114 ? -1.990 -5.449 8.672 1.00 79.88 114 SER A N 1
ATOM 911 C CA . SER A 1 114 ? -1.047 -6.295 9.406 1.00 79.88 114 SER A CA 1
ATOM 912 C C . SER A 1 114 ? -1.568 -7.732 9.524 1.00 79.88 114 SER A C 1
ATOM 914 O O . SER A 1 114 ? -2.757 -7.964 9.756 1.00 79.88 114 SER A O 1
ATOM 916 N N . GLU A 1 115 ? -0.669 -8.717 9.439 1.00 73.62 115 GLU A N 1
ATOM 917 C CA . GLU A 1 115 ? -1.001 -10.147 9.574 1.00 73.62 115 GLU A CA 1
ATOM 918 C C . GLU A 1 115 ? -1.691 -10.479 10.907 1.00 73.62 115 GLU A C 1
ATOM 920 O O . GLU A 1 115 ? -2.408 -11.473 11.032 1.00 73.62 115 GLU A O 1
ATOM 925 N N . THR A 1 116 ? -1.501 -9.631 11.917 1.00 68.00 116 THR A N 1
ATOM 926 C CA . THR A 1 116 ? -2.042 -9.842 13.260 1.00 68.00 116 THR A CA 1
ATOM 927 C C . THR A 1 116 ? -3.460 -9.308 13.460 1.00 68.00 116 THR A C 1
ATOM 929 O O . THR A 1 116 ? -3.996 -9.474 14.553 1.00 68.00 116 THR A O 1
ATOM 932 N N . MET A 1 117 ? -4.118 -8.751 12.432 1.00 61.53 117 MET A N 1
ATOM 933 C CA . MET A 1 117 ? -5.456 -8.145 12.558 1.00 61.53 117 MET A CA 1
ATOM 934 C C . MET A 1 117 ? -6.480 -9.072 13.243 1.00 61.53 117 MET A C 1
ATOM 936 O O . MET A 1 117 ? -7.198 -8.651 14.145 1.00 61.53 117 MET A O 1
ATOM 940 N N . LEU A 1 118 ? -6.501 -10.360 12.871 1.00 59.62 118 LEU A N 1
ATOM 941 C CA . LEU A 1 118 ? -7.429 -11.356 13.431 1.00 59.62 118 LEU A CA 1
ATOM 942 C C . LEU A 1 118 ? -7.022 -11.879 14.818 1.00 59.62 118 LEU A C 1
ATOM 944 O O . LEU A 1 118 ? -7.832 -12.510 15.492 1.00 59.62 118 LEU A O 1
ATOM 948 N N . ARG A 1 119 ? -5.790 -11.619 15.275 1.00 61.00 119 ARG A N 1
ATOM 949 C CA . ARG A 1 119 ? -5.378 -11.931 16.656 1.00 6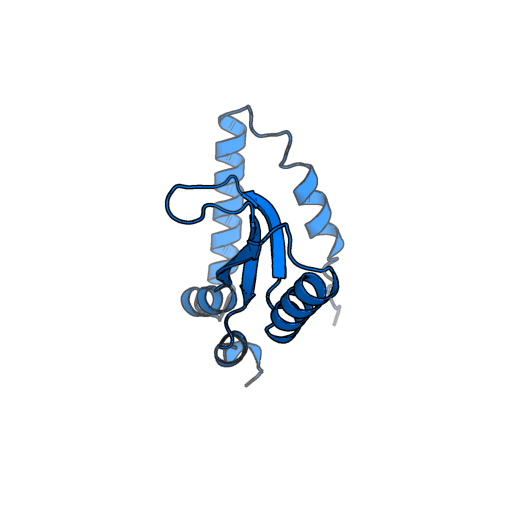1.00 119 ARG A CA 1
ATOM 950 C C . ARG A 1 119 ? -5.960 -10.942 17.666 1.00 61.00 119 ARG A C 1
ATOM 952 O O . ARG A 1 119 ? -5.964 -11.236 18.857 1.00 61.00 119 ARG A O 1
ATOM 959 N N . TYR A 1 120 ? -6.455 -9.801 17.192 1.00 59.88 120 TYR A N 1
ATOM 960 C CA . TYR A 1 120 ? -7.005 -8.722 18.005 1.00 59.88 120 TYR A CA 1
ATOM 961 C C . TYR A 1 120 ? -8.504 -8.525 17.775 1.00 59.88 120 TYR A C 1
ATOM 963 O O . TYR A 1 120 ? -8.972 -7.393 17.794 1.00 59.88 120 TYR A O 1
ATOM 971 N N . VAL A 1 121 ? -9.273 -9.599 17.567 1.00 60.56 121 VAL A N 1
ATOM 972 C CA . VAL A 1 121 ? -10.733 -9.493 17.690 1.00 60.56 121 VAL A CA 1
ATOM 973 C C . VAL A 1 121 ? -11.057 -9.390 19.185 1.00 60.56 121 VAL A C 1
ATOM 975 O O . VAL A 1 121 ? -10.778 -10.345 19.919 1.00 60.56 121 VAL A O 1
ATOM 978 N N . PRO A 1 122 ? -11.608 -8.259 19.663 1.00 60.00 122 PRO A N 1
ATOM 979 C CA . PRO A 1 122 ? -12.025 -8.122 21.051 1.00 60.00 122 PRO A CA 1
ATOM 980 C C . PRO A 1 122 ? -12.974 -9.264 21.405 1.00 60.00 122 PRO A C 1
ATOM 982 O O . PRO A 1 122 ? -13.932 -9.525 20.674 1.00 60.00 122 PRO A O 1
ATOM 985 N N . ARG A 1 123 ? -12.735 -9.950 22.529 1.00 64.25 123 ARG A N 1
ATOM 986 C CA . ARG A 1 123 ? -13.608 -11.056 22.969 1.00 64.25 123 ARG A CA 1
ATOM 987 C C . ARG A 1 123 ? -15.061 -10.610 23.149 1.00 64.25 123 ARG A C 1
ATOM 989 O O . ARG A 1 123 ? -15.961 -11.419 22.963 1.00 64.25 123 ARG A O 1
ATOM 996 N N . SER A 1 124 ? -15.283 -9.326 23.429 1.00 63.53 124 SER A N 1
ATOM 997 C CA . SER A 1 124 ? -16.608 -8.704 23.494 1.00 63.53 124 SER A CA 1
ATOM 998 C C . SER A 1 124 ? -17.387 -8.759 22.173 1.00 63.53 124 SER A C 1
ATOM 1000 O O . SER A 1 124 ? -18.611 -8.771 22.209 1.00 63.53 124 SER A O 1
ATOM 1002 N N . LEU A 1 125 ? -16.723 -8.864 21.013 1.00 59.31 125 LEU A N 1
ATOM 1003 C CA . LEU A 1 125 ? -17.384 -8.985 19.704 1.00 59.31 125 LEU A CA 1
ATOM 1004 C C . LEU A 1 125 ? -17.675 -10.436 19.286 1.00 59.31 125 LEU A C 1
ATOM 1006 O O . LEU A 1 125 ? -18.427 -10.651 18.339 1.00 59.31 125 LEU A O 1
ATOM 1010 N N . VAL A 1 126 ? -17.085 -11.430 19.958 1.00 64.56 126 VAL A N 1
ATOM 1011 C CA . VAL A 1 126 ? -17.193 -12.854 19.573 1.00 64.56 126 VAL A CA 1
ATOM 1012 C C . VAL A 1 126 ? -18.360 -13.565 20.280 1.00 64.56 126 VAL A C 1
ATOM 1014 O O . VAL A 1 126 ? -18.699 -14.684 19.912 1.00 64.56 126 VAL A O 1
ATOM 1017 N N . GLY A 1 127 ? -19.040 -12.897 21.219 1.00 55.09 127 GLY A N 1
ATOM 1018 C CA . GLY A 1 127 ? -20.162 -13.460 21.974 1.00 55.09 127 GLY A CA 1
ATOM 1019 C C . GLY A 1 127 ? -19.678 -14.434 23.048 1.00 55.09 127 GLY A C 1
ATOM 1020 O O . GLY A 1 127 ? -19.373 -15.590 22.761 1.00 55.09 127 GLY A O 1
ATOM 1021 N N . GLY A 1 128 ? -19.587 -13.938 24.282 1.00 45.25 128 GLY A N 1
ATOM 1022 C CA . GLY A 1 128 ? -19.481 -14.756 25.492 1.00 45.25 128 GLY A CA 1
ATOM 1023 C C . GLY A 1 128 ? -20.847 -14.919 26.133 1.00 45.25 128 GLY A C 1
ATOM 1024 O O . GLY A 1 128 ? -21.580 -13.906 26.161 1.00 45.25 128 GLY A O 1
#